Protein AF-A0A0L6WXW5-F1 (afdb_monomer_lite)

Secondary structure (DSSP, 8-state):
-------EEEEEE-SHHHHHHHHH-HHHHT-SSEEEEEE---TT---HHHHHHHHHHHHHHT-

pLDDT: mean 88.41, std 11.67, range [40.81, 96.44]

Foldseek 3Di:
DDDDDPQEDEEEDADPVRVVVLCVDPVNVVCPHHYHYHYDDDPPDDDPVVVVVVVVVVVVVVD

Structure (mmCIF, N/CA/C/O backbone):
data_AF-A0A0L6WXW5-F1
#
_entry.id   AF-A0A0L6WXW5-F1
#
loop_
_atom_site.group_PDB
_atom_site.id
_atom_site.type_symbol
_atom_site.label_atom_id
_atom_site.label_alt_id
_atom_site.label_comp_id
_atom_site.label_asym_id
_atom_site.label_entity_id
_atom_site.label_seq_id
_atom_site.pdbx_PDB_ins_code
_atom_site.Cartn_x
_atom_site.Cartn_y
_atom_site.Cartn_z
_atom_site.occupancy
_atom_site.B_iso_or_equiv
_atom_site.auth_seq_id
_atom_site.auth_comp_id
_atom_site.auth_asym_id
_atom_site.auth_atom_id
_atom_site.pdbx_PDB_model_num
ATOM 1 N N . ASP A 1 1 ? -4.734 5.672 35.984 1.00 40.81 1 ASP A N 1
ATOM 2 C CA . ASP A 1 1 ? -4.069 4.737 35.056 1.00 40.81 1 ASP A CA 1
ATOM 3 C C . ASP A 1 1 ? -3.876 5.457 33.726 1.00 40.81 1 ASP A C 1
ATOM 5 O O . ASP A 1 1 ? -4.561 6.438 33.471 1.00 40.81 1 ASP A O 1
ATOM 9 N N . SER A 1 2 ? -2.873 5.082 32.943 1.00 50.59 2 SER A N 1
ATOM 10 C CA . SER A 1 2 ? -2.414 5.830 31.765 1.00 50.59 2 SER A CA 1
ATOM 11 C C . SER A 1 2 ? -2.557 4.993 30.496 1.00 50.59 2 SER A C 1
ATOM 13 O O . SER A 1 2 ? -1.584 4.743 29.795 1.00 50.59 2 SER A O 1
ATOM 15 N N . GLN A 1 3 ? -3.780 4.553 30.198 1.00 57.19 3 GLN A N 1
ATOM 16 C CA . GLN A 1 3 ? -4.110 3.893 28.932 1.00 57.19 3 GLN A CA 1
ATOM 17 C C . GLN A 1 3 ? -5.058 4.810 28.149 1.00 57.19 3 GLN A C 1
ATOM 19 O O . GLN A 1 3 ? -6.280 4.692 28.218 1.00 57.19 3 GLN A O 1
ATOM 24 N N . GLY A 1 4 ? -4.489 5.798 27.452 1.00 58.97 4 GLY A N 1
ATOM 25 C CA . GLY A 1 4 ? -5.246 6.636 26.525 1.00 58.97 4 GLY A CA 1
ATOM 26 C C . GLY A 1 4 ? -5.866 5.767 25.430 1.00 58.97 4 GLY A C 1
ATOM 27 O O . GLY A 1 4 ? -5.196 4.899 24.877 1.00 58.97 4 GLY A O 1
ATOM 28 N N . LYS A 1 5 ? -7.151 5.980 25.132 1.00 68.81 5 LYS A N 1
ATOM 29 C CA . LYS A 1 5 ? -7.880 5.278 24.067 1.00 68.81 5 LYS A CA 1
ATOM 30 C C . LYS A 1 5 ? -7.073 5.343 22.763 1.00 68.81 5 LYS A C 1
ATOM 32 O O . LYS A 1 5 ? -6.883 6.433 22.232 1.00 68.81 5 LYS A O 1
ATOM 37 N N . GLU A 1 6 ? -6.607 4.203 22.247 1.00 76.75 6 GLU A N 1
ATOM 38 C CA . GLU A 1 6 ? -5.920 4.147 20.950 1.00 76.75 6 GLU A CA 1
ATOM 39 C C . GLU A 1 6 ? -6.847 4.663 19.842 1.00 76.75 6 GLU A C 1
ATOM 41 O O . GLU A 1 6 ? -7.845 4.023 19.501 1.00 76.75 6 GLU A O 1
ATOM 46 N N . LEU A 1 7 ? -6.512 5.826 19.282 1.00 87.25 7 LEU A N 1
ATOM 47 C CA . LEU A 1 7 ? -7.309 6.508 18.256 1.00 87.25 7 LEU A CA 1
ATOM 48 C C . LEU A 1 7 ? -7.045 5.986 16.837 1.00 87.25 7 LEU A C 1
ATOM 50 O O . LEU A 1 7 ? -7.771 6.342 15.908 1.00 87.25 7 LEU A O 1
ATOM 54 N N . SER A 1 8 ? -6.017 5.155 16.661 1.00 90.62 8 SER A N 1
ATOM 55 C CA . SER A 1 8 ? -5.642 4.588 15.369 1.00 90.62 8 SER A CA 1
ATOM 56 C C . SER A 1 8 ? -5.055 3.181 15.485 1.00 90.62 8 SER A C 1
ATOM 58 O O . SER A 1 8 ? -4.743 2.702 16.578 1.00 90.62 8 SER A O 1
ATOM 60 N N . LYS A 1 9 ? -4.953 2.491 14.346 1.00 91.62 9 LYS A N 1
ATOM 61 C CA . LYS A 1 9 ? -4.270 1.203 14.194 1.00 91.62 9 LYS A CA 1
ATOM 62 C C . LYS A 1 9 ? -3.537 1.163 12.854 1.00 91.62 9 LYS A C 1
ATOM 64 O O . LYS A 1 9 ? -4.084 1.616 11.852 1.00 91.62 9 LYS A O 1
ATOM 69 N N . SER A 1 10 ? -2.326 0.617 12.842 1.00 93.50 10 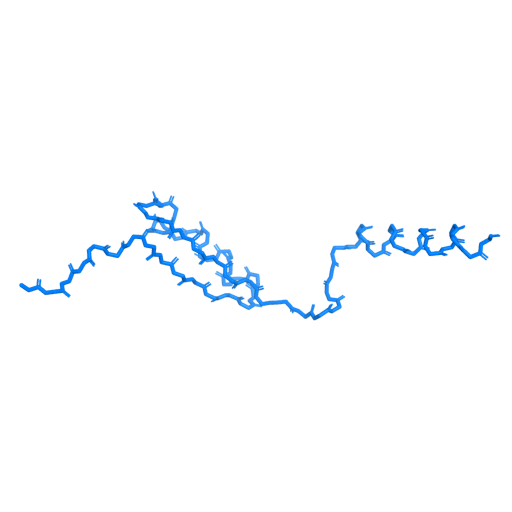SER A N 1
ATOM 70 C CA . SER A 1 10 ? -1.494 0.515 11.640 1.00 93.50 10 SER A CA 1
ATOM 71 C C . SER A 1 10 ? -1.273 -0.941 11.245 1.00 93.50 10 SER A C 1
ATOM 73 O O . SER A 1 10 ? -1.140 -1.807 12.110 1.00 93.50 10 SER A O 1
ATOM 75 N N . TYR A 1 11 ? -1.218 -1.189 9.943 1.00 94.75 11 TYR A N 1
ATOM 76 C CA . TYR A 1 11 ? -0.997 -2.490 9.325 1.00 94.75 11 TYR A CA 1
ATOM 77 C C . TYR A 1 11 ? 0.090 -2.348 8.267 1.00 94.75 11 TYR A C 1
ATOM 79 O O . TYR A 1 11 ? 0.109 -1.348 7.552 1.00 94.75 11 TYR A O 1
ATOM 87 N N . THR A 1 12 ? 0.947 -3.353 8.134 1.00 96.44 12 THR A N 1
ATOM 88 C CA . THR A 1 12 ? 1.934 -3.423 7.054 1.00 96.44 12 THR A CA 1
ATOM 89 C C . THR A 1 12 ? 1.671 -4.693 6.260 1.00 96.44 12 THR A C 1
ATOM 91 O O . THR A 1 12 ? 1.548 -5.767 6.847 1.00 96.44 12 THR A O 1
ATOM 94 N N . VAL A 1 13 ? 1.567 -4.566 4.941 1.00 96.44 13 VAL A N 1
ATOM 95 C CA . VAL A 1 13 ? 1.334 -5.676 4.010 1.00 96.44 13 VAL A CA 1
ATOM 96 C C . VAL A 1 13 ? 2.354 -5.614 2.881 1.00 96.44 13 VAL A C 1
ATOM 98 O O . VAL A 1 13 ? 2.735 -4.532 2.435 1.00 96.44 13 VAL A O 1
ATOM 101 N N . GLN A 1 14 ? 2.812 -6.775 2.426 1.00 94.44 14 GLN A N 1
ATOM 102 C CA . GLN A 1 14 ? 3.827 -6.893 1.374 1.00 94.44 14 GLN A CA 1
ATOM 103 C C . GLN A 1 14 ? 3.315 -7.666 0.161 1.00 94.44 14 GLN A C 1
ATOM 105 O O . GLN A 1 14 ? 3.876 -7.558 -0.927 1.00 94.44 14 GLN A O 1
ATOM 110 N N . THR A 1 15 ? 2.246 -8.447 0.327 1.00 93.25 15 THR A N 1
ATOM 111 C CA . THR A 1 15 ? 1.670 -9.247 -0.754 1.00 93.25 15 THR A CA 1
ATOM 112 C C . THR A 1 15 ? 0.216 -8.888 -1.020 1.00 93.25 15 THR A C 1
ATOM 114 O O . THR A 1 15 ? -0.509 -8.366 -0.170 1.00 93.25 15 THR A O 1
ATOM 117 N N . LYS A 1 16 ? -0.237 -9.198 -2.238 1.00 90.56 16 LYS A N 1
ATOM 118 C CA . LYS A 1 16 ? -1.641 -9.034 -2.621 1.00 90.56 16 LYS A CA 1
ATOM 119 C C . LYS A 1 16 ? -2.568 -9.861 -1.726 1.00 90.56 16 LYS A C 1
ATOM 121 O O . LYS A 1 16 ? -3.6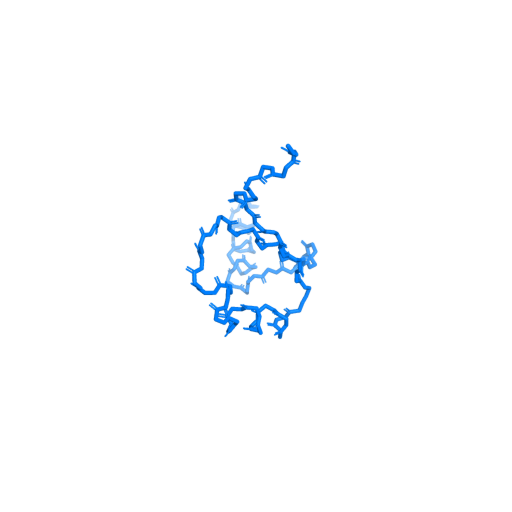43 -9.382 -1.384 1.00 90.56 16 LYS A O 1
ATOM 126 N N . ASP A 1 17 ? -2.158 -11.074 -1.368 1.00 95.44 17 ASP A N 1
ATOM 127 C CA . ASP A 1 17 ? -2.985 -12.000 -0.592 1.00 95.44 17 ASP A CA 1
ATOM 128 C C . ASP A 1 17 ? -3.125 -11.537 0.864 1.00 95.44 17 ASP A C 1
ATOM 130 O O . ASP A 1 17 ? -4.214 -11.616 1.428 1.00 95.44 17 ASP A O 1
ATOM 134 N N . GLU A 1 18 ? -2.065 -10.968 1.450 1.00 94.56 18 GLU A N 1
ATOM 135 C CA . GLU A 1 18 ? -2.126 -10.303 2.760 1.00 94.56 18 GLU A CA 1
ATOM 136 C C . GLU A 1 18 ? -3.069 -9.104 2.739 1.00 94.56 18 GLU A C 1
ATOM 138 O O . GLU A 1 18 ? -3.903 -8.961 3.632 1.00 94.56 18 GLU A O 1
ATOM 143 N N . LEU A 1 19 ? -2.966 -8.259 1.707 1.00 94.44 19 LEU A N 1
ATOM 144 C CA . LEU A 1 19 ? -3.860 -7.117 1.557 1.00 94.44 19 LEU A CA 1
ATOM 145 C C . LEU A 1 19 ? -5.312 -7.573 1.377 1.00 94.44 19 LEU A C 1
ATOM 147 O O . LEU A 1 19 ? -6.193 -7.026 2.027 1.00 94.44 19 LEU A O 1
ATOM 151 N N . ALA A 1 20 ? -5.571 -8.582 0.542 1.00 96.31 20 ALA A N 1
ATOM 152 C CA . ALA A 1 20 ? -6.914 -9.127 0.354 1.00 96.31 20 ALA A CA 1
ATOM 153 C C . ALA A 1 20 ? -7.478 -9.682 1.670 1.00 96.31 20 ALA A C 1
ATOM 155 O O . ALA A 1 20 ? -8.579 -9.319 2.066 1.00 96.31 20 ALA A O 1
ATOM 156 N N . SER A 1 21 ? -6.677 -10.463 2.398 1.00 95.81 21 SER A N 1
ATOM 157 C CA . SER A 1 21 ? -7.068 -11.027 3.694 1.00 95.81 21 SER A CA 1
ATOM 158 C C . SER A 1 21 ? -7.360 -9.945 4.737 1.00 95.81 21 SER A C 1
ATOM 160 O O . SER A 1 21 ? -8.295 -10.083 5.519 1.00 95.81 21 SER A O 1
ATOM 162 N N . LEU A 1 22 ? -6.581 -8.856 4.750 1.00 94.44 22 LEU A N 1
ATOM 163 C CA . LEU A 1 22 ? -6.812 -7.714 5.636 1.00 94.44 22 LEU A CA 1
ATOM 164 C C . LEU A 1 22 ? -8.112 -6.980 5.292 1.00 94.44 22 LEU A C 1
ATOM 166 O O . LEU A 1 22 ? -8.849 -6.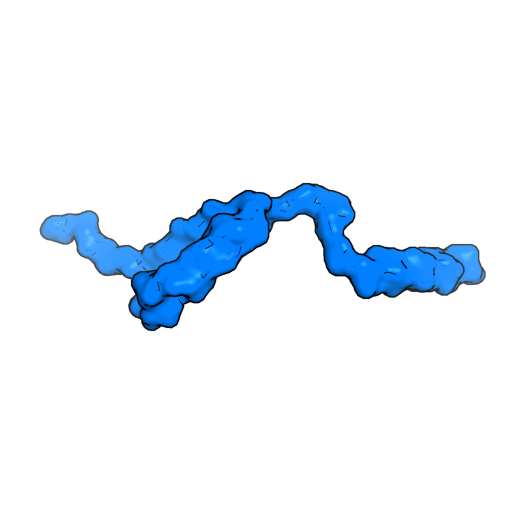587 6.190 1.00 94.44 22 LEU A O 1
ATOM 170 N N . LEU A 1 23 ? -8.390 -6.791 4.002 1.00 93.38 23 LEU A N 1
ATOM 171 C CA . LEU A 1 23 ? -9.616 -6.140 3.539 1.00 93.38 23 LEU A CA 1
ATOM 172 C C . LEU A 1 23 ? -10.868 -6.990 3.803 1.00 93.38 23 LEU A C 1
ATOM 174 O O . LEU A 1 23 ? -11.948 -6.422 3.941 1.00 93.38 23 LEU A O 1
ATOM 178 N N . ASP A 1 24 ? -10.720 -8.312 3.908 1.00 95.31 24 ASP A N 1
ATOM 179 C CA . ASP A 1 24 ? -11.798 -9.243 4.252 1.00 95.31 24 ASP A CA 1
ATOM 180 C C . ASP A 1 24 ? -12.004 -9.405 5.776 1.00 95.31 24 ASP A C 1
ATOM 182 O O . ASP A 1 24 ? -13.011 -9.979 6.195 1.00 95.31 24 ASP A O 1
ATOM 186 N N . ASP A 1 25 ? -11.092 -8.901 6.621 1.00 94.06 25 ASP A N 1
ATOM 187 C CA . ASP A 1 25 ? -11.211 -8.972 8.085 1.00 94.06 25 ASP A CA 1
ATOM 188 C C . ASP A 1 25 ? -12.363 -8.069 8.578 1.00 94.06 25 ASP A C 1
ATOM 190 O O . ASP A 1 25 ? -12.269 -6.838 8.488 1.00 94.06 25 ASP A O 1
ATOM 194 N N . PRO A 1 26 ? -13.434 -8.628 9.180 1.00 92.44 26 PRO A N 1
ATOM 195 C CA . PRO A 1 26 ? -14.554 -7.839 9.687 1.00 92.44 26 PRO A CA 1
ATOM 196 C C . PRO A 1 26 ? -14.141 -6.780 10.716 1.00 92.44 26 PRO A C 1
ATOM 198 O O . PRO A 1 26 ? -14.765 -5.722 10.785 1.00 92.44 26 PRO A O 1
ATOM 201 N N . ALA A 1 27 ? -13.089 -7.029 11.503 1.00 88.19 27 ALA A N 1
ATOM 202 C CA . ALA A 1 27 ? -12.584 -6.070 12.483 1.00 88.19 27 ALA A CA 1
ATOM 203 C C . ALA A 1 27 ? -11.858 -4.890 11.820 1.00 88.19 27 ALA A C 1
ATOM 205 O O . ALA A 1 27 ? -11.873 -3.776 12.347 1.00 88.19 27 ALA A O 1
ATOM 206 N N . PHE A 1 28 ? -11.230 -5.120 10.665 1.00 89.81 28 PHE A N 1
ATOM 207 C CA . PHE A 1 28 ? -10.670 -4.057 9.839 1.00 89.81 28 PHE A CA 1
ATOM 208 C C . PHE A 1 28 ? -11.804 -3.261 9.178 1.00 89.81 28 PHE A C 1
ATOM 210 O O . PHE A 1 28 ? -11.914 -2.058 9.399 1.00 89.81 28 PHE A O 1
ATOM 217 N N . VAL A 1 29 ? -12.730 -3.941 8.494 1.00 88.00 29 VAL A N 1
ATOM 218 C CA . VAL A 1 29 ? -13.865 -3.328 7.775 1.00 88.00 29 VAL A CA 1
ATOM 219 C C . VAL A 1 29 ? -14.767 -2.485 8.680 1.00 88.00 29 VAL A C 1
ATOM 221 O O . VAL A 1 29 ? -15.314 -1.479 8.229 1.00 88.00 29 VAL A O 1
ATOM 224 N N . HIS A 1 30 ? -14.915 -2.856 9.955 1.00 89.75 30 HIS A N 1
ATOM 225 C CA . HIS A 1 30 ? -15.730 -2.095 10.903 1.00 89.75 30 HIS A CA 1
ATOM 226 C C . HIS A 1 30 ? -15.220 -0.658 11.122 1.00 89.75 30 HIS A C 1
ATOM 228 O O . HIS A 1 30 ? -16.024 0.240 11.359 1.00 89.75 30 HIS A O 1
ATOM 234 N N . ALA A 1 31 ? -13.905 -0.436 10.982 1.00 84.56 31 ALA A N 1
ATOM 235 C CA . ALA A 1 31 ? -13.264 0.880 10.981 1.00 84.56 31 ALA A CA 1
ATOM 236 C C . ALA A 1 31 ? -13.603 1.793 12.187 1.00 84.56 31 ALA A C 1
ATOM 238 O O . ALA A 1 31 ? -13.692 3.011 12.045 1.00 84.56 31 ALA A O 1
ATOM 239 N N . ASP A 1 32 ? -13.708 1.231 13.400 1.00 87.56 32 ASP A N 1
ATOM 240 C CA . ASP A 1 32 ? -13.994 1.968 14.655 1.00 87.56 32 ASP A CA 1
ATOM 241 C C . ASP A 1 32 ? -13.014 3.102 14.988 1.00 87.56 32 ASP A C 1
ATOM 243 O O . ASP A 1 32 ? -13.280 3.976 15.821 1.00 87.56 32 ASP A O 1
ATOM 247 N N . LYS A 1 33 ? -11.826 3.037 14.394 1.00 89.25 33 LYS A N 1
ATOM 248 C CA . LYS A 1 33 ? -10.728 3.981 14.566 1.00 89.25 33 LYS A CA 1
ATOM 249 C C . LYS A 1 33 ? -10.021 4.193 13.238 1.00 89.25 33 LYS A C 1
ATOM 251 O O . LYS A 1 33 ? -10.197 3.411 12.309 1.00 89.25 33 LYS A O 1
ATOM 256 N N . VAL A 1 34 ? -9.198 5.236 13.155 1.00 91.19 34 VAL A N 1
ATOM 257 C CA . VAL A 1 34 ? -8.405 5.504 11.948 1.00 91.19 34 VAL A CA 1
ATOM 258 C C . VAL A 1 34 ? -7.477 4.320 11.679 1.00 91.19 34 VAL A C 1
ATOM 260 O O . VAL A 1 34 ? -6.724 3.907 12.561 1.00 91.19 34 VAL A O 1
ATOM 263 N N . GLN A 1 35 ? -7.513 3.782 10.464 1.00 93.69 35 GLN A N 1
ATOM 264 C CA . GLN A 1 35 ? -6.681 2.653 10.061 1.00 93.69 35 GLN A CA 1
ATOM 265 C C . GLN A 1 35 ? -5.687 3.090 8.991 1.00 93.69 35 GLN A C 1
ATOM 267 O O . GLN A 1 35 ? -6.071 3.637 7.960 1.00 93.69 35 GLN A O 1
ATOM 272 N N . LEU A 1 36 ? -4.405 2.858 9.253 1.00 94.06 36 LEU A N 1
ATOM 273 C CA . LEU A 1 36 ? -3.325 3.088 8.302 1.00 94.06 36 LEU A CA 1
ATOM 274 C C . LEU A 1 36 ? -2.868 1.741 7.748 1.00 94.06 36 LEU A C 1
ATOM 276 O O . LEU A 1 36 ? -2.534 0.847 8.522 1.00 94.06 36 LEU A O 1
ATOM 280 N N . VAL A 1 37 ? -2.817 1.608 6.426 1.00 96.06 37 VAL A N 1
ATOM 281 C CA . VAL A 1 37 ? -2.248 0.428 5.766 1.00 96.06 37 VAL A CA 1
ATOM 282 C C . VAL A 1 37 ? -1.036 0.859 4.957 1.00 96.06 37 VAL A C 1
ATOM 284 O O . VAL A 1 37 ? -1.153 1.589 3.975 1.00 96.06 37 VAL A O 1
ATOM 287 N N . GLU A 1 38 ? 0.133 0.413 5.389 1.00 96.38 38 GLU A N 1
ATOM 288 C CA . GLU A 1 38 ? 1.381 0.537 4.659 1.00 96.38 38 GLU A CA 1
ATOM 289 C C . GLU A 1 38 ? 1.512 -0.653 3.704 1.00 96.38 38 GLU A C 1
ATOM 291 O O . GLU A 1 38 ? 1.689 -1.795 4.128 1.00 96.38 38 GLU A O 1
ATOM 296 N N . VAL A 1 39 ? 1.399 -0.386 2.403 1.00 95.44 39 VAL A N 1
ATOM 297 C CA . VAL A 1 39 ? 1.612 -1.387 1.353 1.00 95.44 39 VAL A CA 1
ATOM 298 C C . VAL A 1 39 ? 3.039 -1.247 0.842 1.00 95.44 39 VAL A C 1
ATOM 300 O O . VAL A 1 39 ? 3.382 -0.250 0.205 1.00 95.44 39 VAL A O 1
ATOM 303 N N . ILE A 1 40 ? 3.873 -2.244 1.119 1.00 94.81 40 ILE A N 1
ATOM 304 C CA . ILE A 1 40 ? 5.250 -2.285 0.634 1.00 94.81 40 ILE A CA 1
ATOM 305 C C . ILE A 1 40 ? 5.240 -2.786 -0.809 1.00 94.81 40 ILE A C 1
ATOM 307 O O . ILE A 1 40 ? 4.747 -3.874 -1.096 1.00 94.81 40 ILE A O 1
ATOM 311 N N . MET A 1 41 ? 5.789 -1.980 -1.714 1.00 93.31 41 MET A N 1
ATOM 312 C CA . MET A 1 41 ? 5.918 -2.301 -3.135 1.00 93.31 41 MET A CA 1
ATOM 313 C C . MET A 1 41 ? 7.357 -2.081 -3.594 1.00 93.31 41 MET A C 1
ATOM 315 O O . MET A 1 41 ? 8.079 -1.244 -3.043 1.00 93.31 41 MET A O 1
ATOM 319 N N . ASP A 1 42 ? 7.762 -2.792 -4.644 1.00 91.75 42 ASP A N 1
ATOM 320 C CA . ASP A 1 42 ? 9.049 -2.557 -5.289 1.00 91.75 42 ASP A CA 1
ATOM 321 C C . ASP A 1 42 ? 9.103 -1.159 -5.915 1.00 91.75 42 ASP A C 1
ATOM 323 O O . ASP A 1 42 ? 8.152 -0.682 -6.530 1.00 91.75 42 ASP A O 1
ATOM 327 N N . LYS A 1 43 ? 10.270 -0.511 -5.837 1.00 89.69 43 LYS A N 1
ATOM 328 C CA . LYS A 1 43 ? 10.482 0.874 -6.302 1.00 89.69 43 LYS A CA 1
ATOM 329 C C . LYS A 1 43 ? 10.071 1.130 -7.761 1.00 89.69 43 LYS A C 1
ATOM 331 O O . LYS A 1 43 ? 9.767 2.267 -8.116 1.00 89.69 43 LYS A O 1
ATOM 336 N N . LEU A 1 44 ? 10.151 0.111 -8.616 1.00 90.31 44 LEU A N 1
ATOM 337 C CA . LEU A 1 44 ? 9.825 0.200 -10.044 1.00 90.31 44 LEU A CA 1
ATOM 338 C C . LEU A 1 44 ? 8.515 -0.511 -10.404 1.00 90.31 44 LEU A C 1
ATOM 340 O O . LEU A 1 44 ? 8.163 -0.550 -11.587 1.00 90.31 44 LEU A O 1
ATOM 344 N N . ASP A 1 45 ? 7.814 -1.074 -9.418 1.00 89.56 45 ASP A N 1
ATOM 345 C CA . ASP A 1 45 ? 6.483 -1.613 -9.646 1.00 89.56 45 ASP A CA 1
ATOM 346 C C . ASP A 1 45 ? 5.482 -0.466 -9.805 1.00 89.56 45 ASP A C 1
ATOM 348 O O . ASP A 1 45 ? 5.507 0.541 -9.097 1.00 89.56 45 ASP A O 1
ATOM 352 N N . ALA A 1 46 ? 4.641 -0.589 -10.822 1.00 88.81 46 ALA A N 1
ATOM 353 C CA . ALA A 1 46 ? 3.683 0.431 -11.198 1.00 88.81 46 ALA A CA 1
ATOM 354 C C . ALA A 1 46 ? 2.606 -0.165 -12.113 1.00 88.81 46 ALA A C 1
ATOM 356 O O . ALA A 1 46 ? 2.888 -1.065 -12.917 1.00 88.81 46 ALA A O 1
ATOM 357 N N . PRO A 1 47 ? 1.386 0.400 -12.110 1.00 91.69 47 PRO A N 1
ATOM 358 C CA . PRO A 1 47 ? 0.347 0.009 -13.052 1.00 91.69 47 PRO A CA 1
ATOM 359 C C . PRO A 1 47 ? 0.821 0.089 -14.512 1.00 91.69 47 PRO A C 1
ATOM 361 O O . PRO A 1 47 ? 1.489 1.041 -14.925 1.00 91.69 47 PRO A O 1
ATOM 364 N N . LYS A 1 48 ? 0.424 -0.890 -15.339 1.00 92.88 48 LYS A N 1
ATOM 365 C CA . LYS A 1 48 ? 0.796 -0.945 -16.769 1.00 92.88 48 LYS A CA 1
ATOM 366 C C . LYS A 1 48 ? 0.421 0.33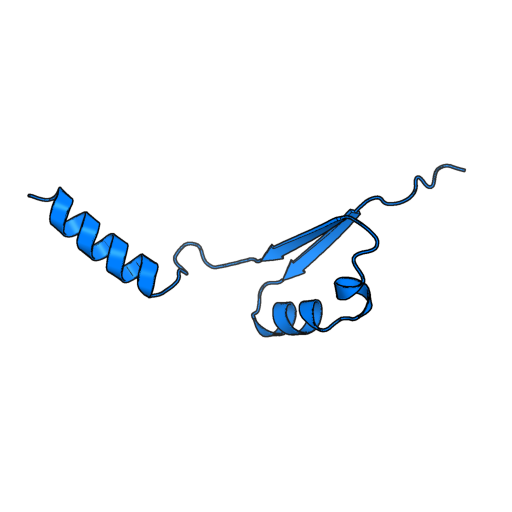6 -17.521 1.00 92.88 48 LYS A C 1
ATOM 368 O O . LYS A 1 48 ? 1.192 0.802 -18.353 1.00 92.88 48 LYS A O 1
ATOM 373 N N . SER A 1 49 ? -0.742 0.906 -17.209 1.00 95.38 49 SER A N 1
ATOM 374 C CA . SER A 1 49 ? -1.222 2.166 -17.784 1.00 95.38 49 SER A CA 1
ATOM 375 C C . SER A 1 49 ? -0.255 3.321 -17.525 1.00 95.38 49 SER A C 1
ATOM 377 O O . SER A 1 49 ? 0.086 4.048 -18.457 1.00 95.38 49 SER A O 1
ATOM 379 N N . LEU A 1 50 ? 0.249 3.444 -16.293 1.00 92.56 50 LEU A N 1
ATOM 380 C CA . LEU A 1 50 ? 1.215 4.473 -15.919 1.00 92.56 50 LEU A CA 1
ATOM 381 C C . LEU A 1 50 ? 2.530 4.298 -16.684 1.00 92.56 50 LEU A C 1
ATOM 383 O O . LEU A 1 50 ? 3.047 5.259 -17.246 1.00 92.56 50 LEU A O 1
ATOM 387 N N . ARG A 1 51 ? 3.031 3.062 -16.798 1.00 92.56 51 ARG A N 1
ATOM 388 C CA . ARG A 1 51 ? 4.255 2.770 -17.563 1.00 92.56 51 ARG A CA 1
ATOM 389 C C . ARG A 1 51 ? 4.129 3.162 -19.038 1.00 92.56 51 ARG A C 1
ATOM 391 O O . ARG A 1 51 ? 5.050 3.756 -19.597 1.00 92.56 51 ARG A O 1
ATOM 398 N N . LEU A 1 52 ? 2.991 2.853 -19.665 1.00 94.00 52 LEU A N 1
ATOM 399 C CA . LEU A 1 52 ? 2.720 3.213 -21.061 1.00 94.00 52 LEU A CA 1
ATOM 400 C C . LEU A 1 52 ? 2.616 4.733 -21.244 1.00 94.00 52 LEU A C 1
ATOM 402 O O . LEU A 1 52 ? 3.235 5.283 -22.155 1.00 94.00 52 LEU A O 1
ATOM 406 N N . MET A 1 53 ? 1.883 5.410 -20.356 1.00 93.94 53 MET A N 1
ATOM 407 C CA . MET A 1 53 ? 1.723 6.865 -20.372 1.00 93.94 53 MET A CA 1
ATOM 408 C C . MET A 1 53 ? 3.063 7.583 -20.198 1.00 93.94 53 MET A C 1
ATOM 410 O O . MET A 1 53 ? 3.377 8.482 -20.975 1.00 93.94 53 MET A O 1
ATOM 414 N N . MET A 1 54 ? 3.884 7.160 -19.234 1.00 90.94 54 MET A N 1
ATOM 415 C CA . MET A 1 54 ? 5.218 7.728 -19.025 1.00 90.94 54 MET A CA 1
ATOM 416 C C . MET A 1 54 ? 6.104 7.567 -20.261 1.00 90.94 54 MET A C 1
ATOM 418 O O . MET A 1 54 ? 6.789 8.511 -20.641 1.00 90.94 54 MET A O 1
ATOM 422 N N . GLY A 1 55 ? 6.059 6.409 -20.928 1.00 89.81 55 GLY A N 1
ATOM 423 C CA . GLY A 1 55 ? 6.791 6.195 -22.177 1.00 89.81 55 GLY A CA 1
ATOM 424 C C . GLY A 1 55 ? 6.329 7.116 -23.312 1.00 89.81 55 GLY A C 1
ATOM 425 O O . GLY A 1 55 ? 7.156 7.607 -24.079 1.00 89.81 55 GLY A O 1
ATOM 426 N N . ALA A 1 56 ? 5.025 7.380 -23.416 1.00 92.62 56 ALA A N 1
ATOM 427 C CA . ALA A 1 56 ? 4.482 8.319 -24.396 1.00 92.62 56 ALA A CA 1
ATOM 428 C C . ALA A 1 56 ? 4.890 9.772 -24.093 1.00 92.62 56 ALA A C 1
ATOM 430 O O . ALA A 1 56 ? 5.360 10.467 -24.990 1.00 92.62 56 ALA A O 1
ATOM 431 N N . ILE A 1 57 ? 4.785 10.205 -22.831 1.00 92.94 57 ILE A N 1
ATOM 432 C CA . ILE A 1 57 ? 5.212 11.543 -22.384 1.00 92.94 57 ILE A CA 1
ATOM 433 C C . ILE A 1 57 ? 6.711 11.740 -22.610 1.00 92.94 57 ILE A C 1
ATOM 435 O O . ILE A 1 57 ? 7.122 12.781 -23.113 1.00 92.94 57 ILE A O 1
ATOM 439 N N . ALA A 1 58 ? 7.530 10.736 -22.286 1.00 92.56 58 ALA A N 1
ATOM 440 C CA . ALA A 1 58 ? 8.970 10.805 -22.497 1.00 92.56 58 ALA A CA 1
ATOM 441 C C . ALA A 1 58 ? 9.309 11.037 -23.976 1.00 92.56 58 ALA A C 1
ATOM 443 O O . ALA A 1 58 ? 10.130 11.895 -24.271 1.00 92.56 58 ALA A O 1
ATOM 444 N N . LYS A 1 59 ? 8.632 10.335 -24.898 1.00 91.50 59 LYS A N 1
ATOM 445 C CA . LYS A 1 59 ? 8.795 10.550 -26.344 1.00 91.50 59 LYS A CA 1
ATOM 446 C C . LYS A 1 59 ? 8.356 11.946 -26.778 1.00 91.50 59 LYS A C 1
ATOM 448 O O . LYS A 1 59 ? 9.042 12.551 -27.590 1.00 91.50 59 LYS A O 1
ATOM 453 N N . LEU A 1 60 ? 7.234 12.447 -26.257 1.00 92.00 60 LEU A N 1
ATOM 454 C CA . LEU A 1 60 ? 6.733 13.786 -26.583 1.00 92.00 60 LEU A CA 1
ATOM 455 C C . LEU A 1 60 ? 7.711 14.888 -26.159 1.00 92.00 60 LEU A C 1
ATOM 457 O O . LEU A 1 60 ? 7.924 15.817 -26.922 1.00 92.00 60 LEU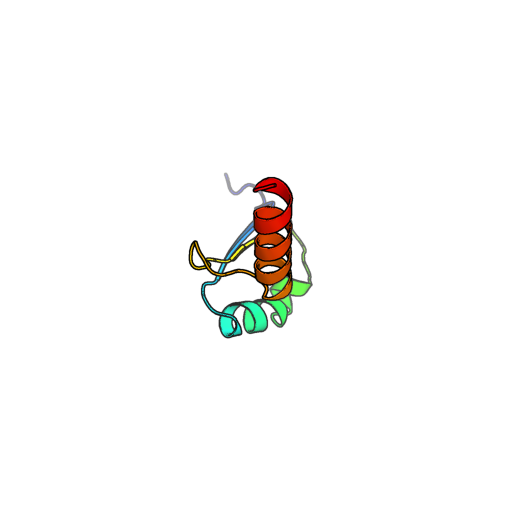 A O 1
ATOM 461 N N . ASN A 1 61 ? 8.330 14.759 -24.985 1.00 86.00 61 ASN A N 1
ATOM 462 C CA . ASN A 1 61 ? 9.240 15.772 -24.437 1.00 86.00 61 ASN A CA 1
ATOM 463 C C . ASN A 1 61 ? 10.668 15.715 -25.010 1.00 86.00 61 ASN A C 1
ATOM 465 O O . ASN A 1 61 ? 11.487 16.568 -24.681 1.00 86.00 61 ASN A O 1
ATOM 469 N N . THR A 1 62 ? 10.998 14.687 -25.797 1.00 84.56 62 THR A N 1
ATOM 470 C CA . THR A 1 62 ? 12.294 14.569 -26.490 1.00 84.56 62 THR A CA 1
ATOM 471 C C . THR A 1 62 ? 12.311 15.194 -27.890 1.00 84.56 62 THR A C 1
ATOM 473 O O . THR A 1 62 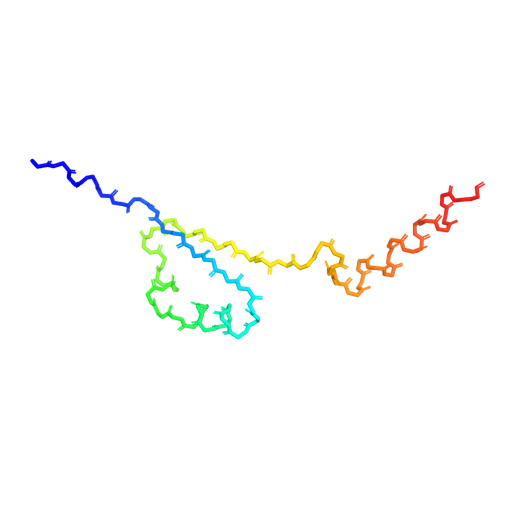? 13.357 15.154 -28.537 1.00 84.56 62 THR A O 1
ATOM 476 N N . PHE A 1 63 ? 11.183 15.744 -28.353 1.00 53.47 63 PHE A N 1
ATOM 477 C CA . PHE A 1 63 ? 11.099 16.624 -29.526 1.00 53.47 63 PHE A CA 1
ATOM 478 C C . PHE A 1 63 ? 11.154 18.091 -29.093 1.00 53.47 63 PHE A C 1
ATOM 480 O O . PHE A 1 63 ? 11.654 18.904 -29.900 1.00 53.47 63 PHE A O 1
#

Sequence (63 aa):
DSQGKELSKSYTVQTKDELASLLDDPAFVHADKVQLVEVIMDKLDAPKSLRLMMGAIAKLNTF

Radius of gyration: 18.87 Å; chains: 1; bounding box: 28×29×65 Å